Protein AF-A0A5K0YRA3-F1 (afdb_monomer_lite)

Sequence (55 aa):
DSKMWFHVDAAYAGSACICPEYRHYLDGVEEADSFNMNAHKWLLTNFDCSALWVK

Radius of gyration: 12.11 Å; chains: 1; bounding box: 37×14×31 Å

Foldseek 3Di:
DPPDAAEAEPQAPPVVCVDVVCVVVCVVVVVHQKYKYFCCHPVVDPPGDMDMDGD

Secondary structure (DSSP, 8-state):
------EEE-TTGGGGGGSGGGGGGGTTGGG-SEEEEEHHHHS-PPS--EEEEE-

Structure (mmCIF, N/CA/C/O backbone):
data_AF-A0A5K0YRA3-F1
#
_entry.id   AF-A0A5K0YRA3-F1
#
loop_
_atom_site.group_PDB
_atom_site.id
_atom_site.type_symbol
_atom_site.label_atom_id
_atom_site.label_alt_id
_atom_site.label_comp_id
_atom_site.label_asym_id
_atom_site.label_entity_id
_atom_site.label_seq_id
_atom_site.pdbx_PDB_ins_code
_atom_site.Cartn_x
_atom_site.Cartn_y
_atom_site.Cartn_z
_atom_site.occupancy
_atom_site.B_iso_or_equiv
_atom_site.auth_seq_id
_atom_site.auth_comp_id
_atom_site.auth_asym_id
_atom_site.auth_atom_id
_atom_site.pdbx_PDB_model_num
ATOM 1 N N . ASP A 1 1 ? -21.931 -7.087 15.072 1.00 56.34 1 ASP A N 1
ATOM 2 C CA . ASP A 1 1 ? -20.637 -6.839 14.413 1.00 56.34 1 ASP A CA 1
ATOM 3 C C . ASP A 1 1 ? -19.475 -6.992 15.361 1.00 56.34 1 ASP A C 1
ATOM 5 O O . ASP A 1 1 ? -19.424 -6.351 16.407 1.00 56.34 1 ASP A O 1
ATOM 9 N N . SER A 1 2 ? -18.563 -7.897 15.023 1.00 61.69 2 SER A N 1
ATOM 10 C CA . SER A 1 2 ? -17.275 -8.017 15.692 1.00 61.69 2 SER A CA 1
ATOM 11 C C . SER A 1 2 ? -16.426 -6.797 15.325 1.00 61.69 2 SER A C 1
ATOM 13 O O . SER A 1 2 ? -16.079 -6.635 14.160 1.00 61.69 2 SER A O 1
ATOM 15 N N . LYS A 1 3 ? -16.106 -5.943 16.305 1.00 85.88 3 LYS A N 1
ATOM 16 C CA . LYS A 1 3 ? -15.200 -4.785 16.166 1.00 85.88 3 LYS A CA 1
ATOM 17 C C . LYS A 1 3 ? -13.743 -5.242 15.985 1.00 85.88 3 LYS A C 1
ATOM 19 O O . LYS A 1 3 ? -12.907 -5.008 16.855 1.00 85.88 3 LYS A O 1
ATOM 24 N N . MET A 1 4 ? -13.465 -5.993 14.925 1.00 95.56 4 MET A N 1
ATOM 25 C CA . MET A 1 4 ? -12.117 -6.452 14.603 1.00 95.56 4 MET A CA 1
ATOM 26 C C . MET A 1 4 ? -11.409 -5.416 13.746 1.00 95.56 4 MET A C 1
ATOM 28 O O . MET A 1 4 ? -12.030 -4.816 12.878 1.00 95.56 4 MET A O 1
ATOM 32 N N . TRP A 1 5 ? -10.108 -5.266 13.982 1.00 96.81 5 TRP A N 1
ATOM 33 C CA . TRP A 1 5 ? -9.237 -4.495 13.110 1.00 96.81 5 TRP A CA 1
ATOM 34 C C . TRP A 1 5 ? -9.110 -5.190 11.753 1.00 96.81 5 TRP A C 1
ATOM 36 O O . TRP A 1 5 ? -8.724 -6.363 11.695 1.00 96.81 5 TRP A O 1
ATOM 46 N N . PHE A 1 6 ? -9.383 -4.469 10.672 1.00 97.06 6 PHE A N 1
ATOM 47 C CA . PHE A 1 6 ? -9.229 -4.950 9.306 1.00 97.06 6 PHE A CA 1
ATOM 48 C C . PHE A 1 6 ? -7.960 -4.365 8.674 1.00 97.06 6 PHE A C 1
ATOM 50 O O . PHE A 1 6 ? -7.899 -3.191 8.316 1.00 97.06 6 PHE A O 1
ATOM 57 N N . HIS A 1 7 ? -6.920 -5.193 8.550 1.00 98.38 7 HIS A N 1
ATOM 58 C CA . HIS A 1 7 ? -5.662 -4.832 7.896 1.00 98.38 7 HIS A CA 1
ATOM 59 C C . HIS A 1 7 ? -5.575 -5.440 6.494 1.00 98.38 7 HIS A C 1
ATOM 61 O O . HIS A 1 7 ? -5.757 -6.649 6.336 1.00 98.38 7 HIS A O 1
ATOM 67 N N . VAL A 1 8 ? -5.222 -4.624 5.499 1.00 98.62 8 VAL A N 1
ATOM 68 C CA . VAL A 1 8 ? -4.893 -5.080 4.144 1.00 98.62 8 VAL A CA 1
ATOM 69 C C . VAL A 1 8 ? -3.374 -5.142 3.980 1.00 98.62 8 VAL A C 1
ATOM 71 O O . VAL A 1 8 ? -2.699 -4.113 3.888 1.00 98.62 8 VAL A O 1
ATOM 74 N N . ASP A 1 9 ? -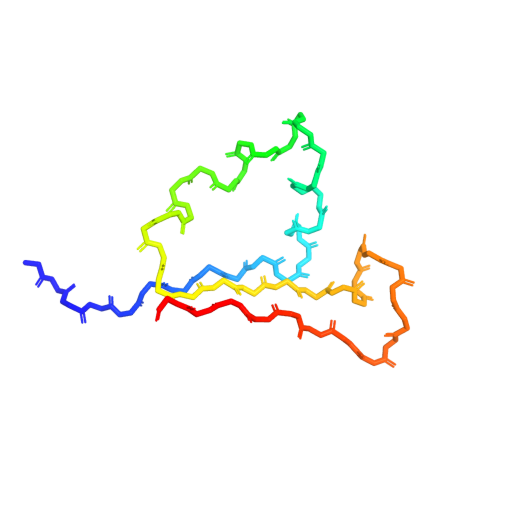2.843 -6.362 3.901 1.00 98.69 9 ASP A N 1
ATOM 75 C CA . ASP A 1 9 ? -1.455 -6.617 3.512 1.00 98.69 9 ASP A CA 1
ATOM 76 C C . ASP A 1 9 ? -1.356 -6.673 1.983 1.00 98.69 9 ASP A C 1
ATOM 78 O O . ASP A 1 9 ? -1.720 -7.663 1.345 1.00 98.69 9 ASP A O 1
ATOM 82 N N . ALA A 1 10 ? -0.846 -5.594 1.392 1.00 98.44 10 ALA A N 1
ATOM 83 C CA . ALA A 1 10 ? -0.531 -5.509 -0.026 1.00 98.44 10 ALA A CA 1
ATOM 84 C C . ALA A 1 10 ? 0.981 -5.356 -0.249 1.00 98.44 10 ALA A C 1
ATOM 86 O O . ALA A 1 10 ? 1.411 -4.698 -1.204 1.00 98.44 10 ALA A O 1
ATOM 87 N N . ALA A 1 11 ? 1.811 -5.976 0.602 1.00 98.62 11 ALA A N 1
ATOM 88 C CA . ALA A 1 11 ? 3.255 -5.768 0.603 1.00 98.62 11 ALA A CA 1
ATOM 89 C C . ALA A 1 11 ? 3.890 -5.942 -0.789 1.00 98.62 11 ALA A C 1
ATOM 91 O O . ALA A 1 11 ? 4.772 -5.172 -1.152 1.00 98.62 11 ALA A O 1
ATOM 92 N N . TYR A 1 12 ? 3.458 -6.933 -1.576 1.00 98.31 12 TYR A N 1
ATOM 93 C CA . TYR A 1 12 ? 3.949 -7.144 -2.944 1.00 98.31 12 TYR A CA 1
ATOM 94 C C . TYR A 1 12 ? 3.106 -6.405 -3.998 1.00 98.31 12 TYR A C 1
ATOM 96 O O . TYR A 1 12 ? 3.602 -5.508 -4.680 1.00 98.31 12 TYR A O 1
ATOM 104 N N . ALA A 1 13 ? 1.824 -6.766 -4.113 1.00 98.00 13 ALA A N 1
ATOM 105 C CA . ALA A 1 13 ? 0.956 -6.338 -5.211 1.00 98.00 13 ALA A CA 1
ATOM 106 C C . ALA A 1 13 ? 0.408 -4.905 -5.077 1.00 98.00 13 ALA A C 1
ATOM 108 O O . ALA A 1 13 ? -0.090 -4.360 -6.060 1.00 98.00 13 ALA A O 1
ATOM 109 N N . GLY A 1 14 ? 0.525 -4.262 -3.908 1.00 98.12 14 GLY A N 1
ATOM 110 C CA . GLY A 1 14 ? -0.027 -2.920 -3.680 1.00 98.12 14 GLY A CA 1
ATOM 111 C C . GLY A 1 14 ? 0.525 -1.870 -4.646 1.00 98.12 14 GLY A C 1
ATOM 112 O O . GLY A 1 14 ? -0.205 -0.990 -5.089 1.00 98.12 14 GLY A O 1
ATOM 113 N N . SER A 1 15 ? 1.786 -2.025 -5.057 1.00 98.19 15 SER A N 1
ATOM 114 C CA . SER A 1 15 ? 2.439 -1.128 -6.017 1.00 98.19 15 SER A CA 1
ATOM 115 C C . SER A 1 15 ? 1.856 -1.214 -7.428 1.00 98.19 15 SER A C 1
ATOM 117 O O . SER A 1 15 ? 1.833 -0.204 -8.119 1.00 98.19 15 SER A O 1
ATOM 119 N N . ALA A 1 16 ? 1.317 -2.364 -7.847 1.00 98.44 16 ALA A N 1
ATOM 120 C CA . ALA A 1 16 ? 0.676 -2.496 -9.156 1.00 98.44 16 ALA A CA 1
ATOM 121 C C . ALA A 1 16 ? -0.582 -1.619 -9.263 1.00 98.44 16 ALA A C 1
ATOM 123 O O . ALA A 1 16 ? -0.923 -1.140 -10.341 1.00 98.44 16 ALA A O 1
ATOM 124 N N . CYS A 1 17 ? -1.242 -1.345 -8.137 1.00 98.38 17 CYS A N 1
ATOM 125 C CA . CYS A 1 17 ? -2.500 -0.604 -8.092 1.00 98.38 17 CYS A CA 1
ATOM 126 C C . CYS A 1 17 ? -2.333 0.913 -8.283 1.00 98.38 17 CYS A C 1
ATOM 128 O O . CYS A 1 17 ? -3.330 1.635 -8.257 1.00 98.38 17 CYS A O 1
ATOM 130 N N . ILE A 1 18 ? -1.104 1.401 -8.507 1.00 97.88 18 ILE A N 1
ATOM 131 C CA . ILE A 1 18 ? -0.877 2.748 -9.056 1.00 97.88 18 ILE A CA 1
ATOM 132 C C . ILE A 1 18 ? -1.367 2.846 -10.508 1.00 97.88 18 ILE A C 1
ATOM 134 O O . ILE A 1 18 ? -1.744 3.930 -10.952 1.0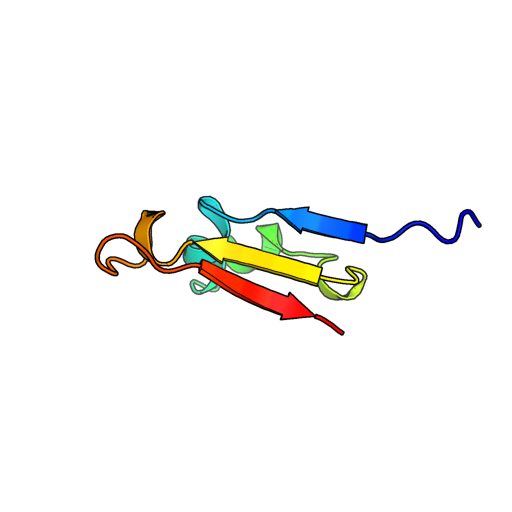0 97.88 18 ILE A O 1
ATOM 138 N N . CYS A 1 19 ? -1.367 1.730 -11.247 1.00 98.44 19 CYS A N 1
ATOM 139 C CA . CYS A 1 19 ? -1.876 1.677 -12.609 1.00 98.44 19 CYS A CA 1
ATOM 140 C C . CYS A 1 19 ? -3.409 1.539 -12.582 1.00 98.44 19 CYS A C 1
ATOM 142 O O . CYS A 1 19 ? -3.923 0.640 -11.903 1.00 98.44 19 CYS A O 1
ATOM 144 N N . PRO A 1 20 ? -4.160 2.381 -13.318 1.00 98.44 20 PRO A N 1
ATOM 145 C CA . PRO A 1 20 ? -5.623 2.355 -13.308 1.00 98.44 20 PRO A CA 1
ATOM 146 C C . PRO A 1 20 ? -6.234 0.983 -13.626 1.00 98.44 20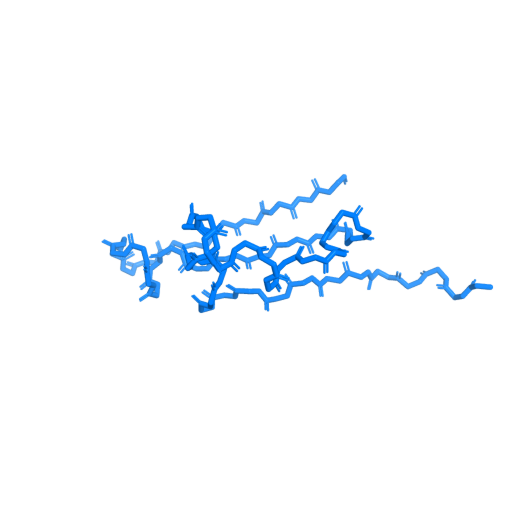 PRO A C 1
ATOM 148 O O . PRO A 1 20 ? -7.222 0.594 -13.007 1.00 98.44 20 PRO A O 1
ATOM 151 N N . GLU A 1 21 ? -5.629 0.218 -14.534 1.00 98.62 21 GLU A N 1
ATOM 152 C CA . GLU A 1 21 ? -6.093 -1.110 -14.947 1.00 98.62 21 GLU A CA 1
ATOM 153 C C . GLU A 1 21 ? -6.019 -2.168 -13.833 1.00 98.62 21 GLU A C 1
ATOM 155 O O . GLU A 1 21 ? -6.751 -3.155 -13.882 1.00 98.62 21 GLU A O 1
ATOM 160 N N . TYR 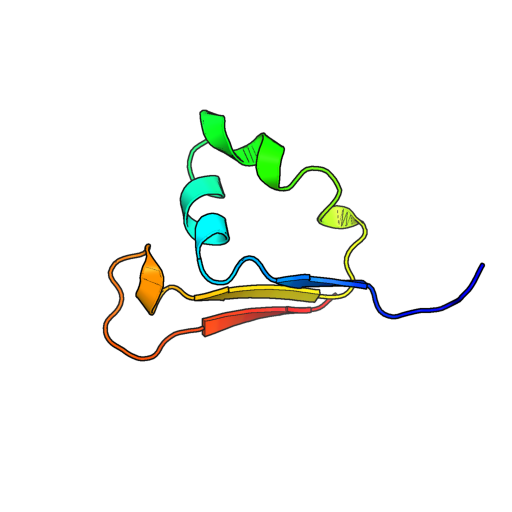A 1 22 ? -5.199 -1.952 -12.800 1.00 98.62 22 TYR A N 1
ATOM 161 C CA . TYR A 1 22 ? -5.053 -2.858 -11.655 1.00 98.62 22 TYR A CA 1
ATOM 162 C C . TYR A 1 22 ? -5.704 -2.319 -10.380 1.00 98.62 22 TYR A C 1
ATOM 164 O O . TYR A 1 22 ? -5.772 -3.030 -9.380 1.00 98.62 22 TYR A O 1
ATOM 172 N N . ARG A 1 23 ? -6.222 -1.084 -10.389 1.00 98.50 23 ARG A N 1
ATOM 173 C CA . ARG A 1 23 ? -6.744 -0.436 -9.177 1.00 98.50 23 ARG A CA 1
ATOM 174 C C . ARG A 1 23 ? -7.911 -1.190 -8.525 1.00 98.50 23 ARG A C 1
ATOM 176 O O . ARG A 1 23 ? -8.069 -1.088 -7.308 1.00 98.50 23 ARG A O 1
ATOM 183 N N . HIS A 1 24 ? -8.659 -1.964 -9.313 1.00 98.44 24 HIS A N 1
ATOM 184 C CA . HIS A 1 24 ? -9.781 -2.791 -8.862 1.00 98.44 24 HIS A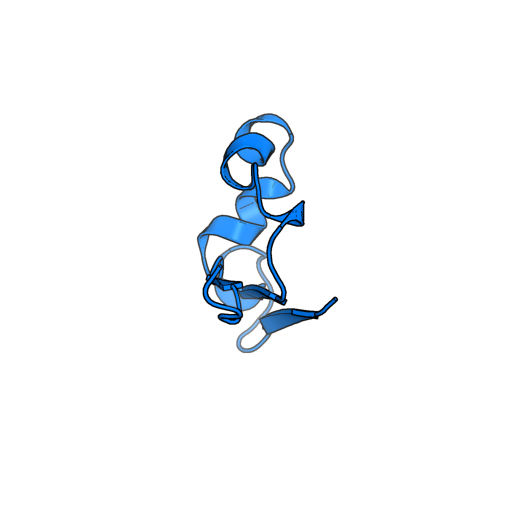 CA 1
ATOM 185 C C . HIS A 1 24 ? -9.371 -3.911 -7.886 1.00 98.44 24 HIS A C 1
ATOM 187 O O . HIS A 1 24 ? -10.187 -4.391 -7.107 1.00 98.44 24 HIS A O 1
ATOM 193 N N . TYR A 1 25 ? -8.090 -4.307 -7.851 1.00 98.50 25 TYR A N 1
ATOM 194 C CA . TYR A 1 25 ? -7.593 -5.255 -6.844 1.00 98.50 25 TYR A CA 1
ATOM 195 C C . TYR A 1 25 ? -7.593 -4.684 -5.414 1.00 98.50 25 TYR A C 1
ATOM 197 O O . TYR A 1 25 ? -7.399 -5.435 -4.461 1.00 98.50 25 TYR A O 1
ATOM 205 N N . LEU A 1 26 ? -7.808 -3.374 -5.258 1.00 98.25 26 LEU A N 1
ATOM 206 C CA . LEU A 1 26 ? -7.956 -2.687 -3.973 1.00 98.25 26 LEU A CA 1
ATOM 207 C C . LEU A 1 26 ? -9.388 -2.168 -3.748 1.00 98.25 26 LEU A C 1
ATOM 209 O O . LEU A 1 26 ? -9.572 -1.225 -2.978 1.00 98.25 26 LEU A O 1
ATOM 213 N N . ASP A 1 27 ? -10.396 -2.713 -4.429 1.00 98.50 27 ASP A N 1
ATOM 214 C CA . ASP A 1 27 ? -11.799 -2.401 -4.125 1.00 98.50 27 ASP A CA 1
ATOM 215 C C . ASP A 1 27 ? -12.137 -2.885 -2.700 1.00 98.50 27 ASP A C 1
ATOM 217 O O . ASP A 1 27 ? -11.817 -4.019 -2.333 1.00 98.50 27 ASP A O 1
ATOM 221 N N . GLY A 1 28 ? -12.736 -2.025 -1.866 1.00 98.06 28 GLY A N 1
ATOM 222 C CA . GLY A 1 28 ? -13.007 -2.311 -0.451 1.00 98.06 28 GLY A CA 1
ATOM 223 C C . GLY A 1 28 ? -11.888 -1.903 0.517 1.00 98.06 28 GLY A C 1
ATOM 224 O O . GLY A 1 28 ? -12.064 -2.003 1.733 1.00 98.06 28 GLY A O 1
ATOM 225 N N . VAL A 1 29 ? -10.736 -1.416 0.031 1.00 98.12 29 VAL A N 1
ATOM 226 C CA . VAL A 1 29 ? -9.641 -0.929 0.901 1.00 98.12 29 VAL A CA 1
ATOM 227 C C . VAL A 1 29 ? -10.071 0.276 1.749 1.00 98.12 29 VAL A C 1
ATOM 229 O O . VAL A 1 29 ? -9.534 0.516 2.829 1.00 98.12 29 VAL A O 1
ATOM 232 N N . GLU A 1 30 ? -11.081 1.014 1.296 1.00 97.56 30 GLU A N 1
ATOM 233 C CA . GLU A 1 30 ? -11.742 2.100 2.012 1.00 97.56 30 GLU A CA 1
ATOM 234 C C . GLU A 1 30 ? -12.501 1.653 3.262 1.00 97.56 30 GLU A C 1
ATOM 236 O O . GLU A 1 30 ? -12.874 2.517 4.048 1.00 97.56 30 GLU A O 1
ATOM 241 N N . GLU A 1 31 ? -12.659 0.351 3.507 1.00 97.00 31 GLU A N 1
ATOM 242 C CA . GLU A 1 31 ? -13.194 -0.211 4.755 1.00 97.00 31 GLU A CA 1
ATOM 243 C C . GLU A 1 31 ? -12.072 -0.648 5.721 1.00 97.00 31 GLU A C 1
ATOM 245 O O . GLU A 1 31 ? -12.327 -0.880 6.897 1.00 97.00 31 GLU A O 1
ATOM 250 N N . ALA A 1 32 ? -10.810 -0.704 5.271 1.00 97.94 32 ALA A N 1
ATOM 251 C CA . ALA A 1 32 ? -9.671 -1.145 6.084 1.00 97.94 32 ALA A CA 1
ATOM 252 C C . ALA A 1 32 ? -9.229 -0.103 7.117 1.00 97.94 32 ALA A C 1
ATOM 254 O O . ALA A 1 32 ? -9.184 1.091 6.825 1.00 97.94 32 ALA A O 1
ATOM 255 N N . ASP A 1 33 ? -8.842 -0.550 8.308 1.00 98.12 33 ASP A N 1
ATOM 256 C CA . ASP A 1 33 ? -8.258 0.298 9.354 1.00 98.12 33 ASP A CA 1
ATOM 257 C C . ASP A 1 33 ? -6.782 0.616 9.064 1.00 98.12 33 ASP A C 1
ATOM 259 O O . ASP A 1 33 ? -6.273 1.681 9.420 1.00 98.12 33 ASP A O 1
ATOM 263 N N . SER A 1 34 ? -6.082 -0.291 8.373 1.00 98.62 34 SER A N 1
ATOM 264 C CA . SER A 1 34 ? -4.742 -0.026 7.847 1.00 98.62 34 SER A CA 1
ATOM 265 C C . SER A 1 34 ? -4.423 -0.779 6.563 1.00 98.62 34 SER A C 1
ATOM 267 O O . SER A 1 34 ? -4.967 -1.846 6.282 1.00 98.62 34 SER A O 1
ATOM 269 N N . PHE A 1 35 ? -3.477 -0.228 5.809 1.00 98.75 35 PHE A N 1
ATOM 270 C CA . PHE A 1 35 ? -3.004 -0.750 4.531 1.00 98.75 35 PHE A CA 1
ATOM 271 C C . PHE A 1 35 ? -1.475 -0.691 4.472 1.00 98.75 35 PHE A C 1
ATOM 273 O O . PHE A 1 35 ? -0.883 0.335 4.821 1.00 98.75 35 PHE A O 1
ATOM 280 N N . ASN A 1 36 ? -0.827 -1.769 4.027 1.00 98.69 36 ASN A N 1
ATOM 281 C CA . ASN A 1 36 ? 0.628 -1.835 3.880 1.00 98.69 36 ASN A CA 1
ATOM 282 C C . ASN A 1 36 ? 1.068 -2.158 2.446 1.00 98.69 36 ASN A C 1
ATOM 284 O O . ASN A 1 36 ? 0.486 -3.018 1.789 1.00 98.69 36 ASN A O 1
ATOM 288 N N . MET A 1 37 ? 2.152 -1.517 1.997 1.00 98.69 37 MET A N 1
ATOM 289 C CA . MET A 1 37 ? 2.833 -1.825 0.739 1.00 98.69 37 MET A CA 1
ATOM 290 C C . MET A 1 37 ? 4.357 -1.711 0.893 1.00 98.69 37 MET A C 1
ATOM 292 O O . MET A 1 37 ? 4.868 -0.692 1.359 1.00 98.69 37 MET A O 1
ATOM 296 N N . ASN A 1 38 ? 5.115 -2.699 0.406 1.00 98.75 38 ASN A N 1
ATOM 297 C CA . ASN A 1 38 ? 6.576 -2.632 0.388 1.00 98.75 38 ASN A CA 1
ATOM 298 C C . ASN A 1 38 ? 7.071 -2.037 -0.930 1.00 98.75 38 ASN A C 1
ATOM 300 O O . ASN A 1 38 ? 7.158 -2.725 -1.951 1.00 98.75 38 ASN A O 1
ATOM 304 N N . ALA A 1 39 ? 7.494 -0.775 -0.890 1.00 98.44 39 ALA A N 1
ATOM 305 C CA . ALA A 1 39 ? 8.100 -0.115 -2.041 1.00 98.44 39 ALA A CA 1
ATOM 306 C C . ALA A 1 39 ? 9.390 -0.823 -2.508 1.00 98.44 39 ALA A C 1
ATOM 308 O O . ALA A 1 39 ? 9.693 -0.856 -3.702 1.00 98.44 39 ALA A O 1
ATOM 309 N N . HIS A 1 40 ? 10.108 -1.475 -1.587 1.00 98.31 40 HIS A N 1
ATOM 310 C CA . HIS A 1 40 ? 11.308 -2.252 -1.915 1.00 98.31 40 HIS A CA 1
ATOM 311 C C . HIS A 1 40 ? 11.042 -3.589 -2.623 1.00 98.31 40 HIS A C 1
ATOM 313 O O . HIS A 1 40 ? 11.989 -4.272 -3.004 1.00 98.31 40 HIS A O 1
ATOM 319 N N . LYS A 1 41 ? 9.778 -4.009 -2.778 1.00 98.12 41 LYS A N 1
ATOM 320 C CA . LYS A 1 41 ? 9.450 -5.231 -3.523 1.00 98.12 41 LYS A CA 1
ATOM 321 C C . LYS A 1 41 ? 9.260 -4.941 -5.006 1.00 98.12 41 LYS A C 1
ATOM 323 O O . LYS A 1 41 ? 9.945 -5.529 -5.833 1.00 98.12 41 LYS A O 1
ATOM 328 N N . TRP A 1 42 ? 8.328 -4.052 -5.343 1.00 97.12 42 TRP A N 1
ATOM 329 C CA . TRP A 1 42 ? 7.908 -3.873 -6.738 1.00 97.12 42 TRP A CA 1
ATOM 330 C C . TRP A 1 42 ? 7.700 -2.401 -7.139 1.00 97.12 42 TRP A C 1
ATOM 332 O O . TRP A 1 42 ? 7.160 -2.107 -8.198 1.00 97.12 42 TRP A O 1
ATOM 342 N N . LEU A 1 43 ? 8.238 -1.473 -6.332 1.00 97.62 43 LEU A N 1
ATOM 343 C CA . LEU A 1 43 ? 8.335 -0.035 -6.630 1.00 97.62 43 LEU A CA 1
ATOM 344 C C . LEU A 1 43 ? 9.799 0.450 -6.721 1.00 97.62 43 LEU A C 1
ATOM 346 O O . LEU A 1 43 ? 10.081 1.635 -6.573 1.00 97.62 43 LEU A O 1
ATOM 350 N N . LEU A 1 44 ? 10.743 -0.473 -6.945 1.00 97.19 44 LEU A N 1
ATOM 351 C CA . LEU A 1 44 ? 12.162 -0.199 -7.232 1.00 97.19 44 LEU A CA 1
ATOM 352 C C . LEU A 1 44 ? 12.909 0.644 -6.179 1.00 97.19 44 LEU A C 1
ATOM 354 O O . LEU A 1 44 ? 13.958 1.217 -6.469 1.00 97.19 44 LEU A O 1
ATOM 358 N N . THR A 1 45 ? 12.405 0.712 -4.946 1.00 98.19 45 THR A N 1
ATOM 359 C CA . THR A 1 45 ? 13.165 1.285 -3.826 1.00 98.19 45 THR A CA 1
ATOM 360 C C . THR A 1 45 ? 14.201 0.266 -3.345 1.00 98.19 45 THR A C 1
ATOM 362 O O . THR A 1 45 ? 13.949 -0.937 -3.389 1.00 98.19 45 THR A O 1
ATOM 365 N N . ASN A 1 46 ? 15.373 0.714 -2.886 1.00 97.75 46 ASN A N 1
ATOM 366 C CA . ASN A 1 46 ? 16.341 -0.196 -2.265 1.00 97.75 46 ASN A CA 1
ATOM 367 C C . ASN A 1 46 ? 15.769 -0.833 -0.990 1.00 97.75 46 ASN A C 1
ATOM 369 O O . ASN A 1 46 ? 14.844 -0.304 -0.371 1.00 97.75 46 ASN A O 1
ATOM 373 N N . PHE A 1 47 ? 16.333 -1.975 -0.599 1.00 95.62 47 PHE A N 1
ATOM 374 C CA . PHE A 1 47 ? 15.993 -2.593 0.676 1.00 95.62 47 PHE A CA 1
ATOM 375 C C . PHE A 1 47 ? 16.487 -1.706 1.845 1.00 95.62 47 PHE A C 1
ATOM 377 O O . PHE A 1 47 ? 17.658 -1.332 1.838 1.00 95.62 47 PHE A O 1
ATOM 384 N N . ASP A 1 48 ? 15.677 -1.357 2.851 1.00 95.88 48 ASP A N 1
ATOM 385 C CA . ASP A 1 48 ? 14.235 -1.591 3.019 1.00 95.88 48 ASP A CA 1
ATOM 386 C C . ASP A 1 48 ? 13.387 -0.310 2.887 1.00 95.88 48 ASP A C 1
ATOM 388 O O . ASP A 1 48 ? 13.849 0.821 3.009 1.00 95.88 48 ASP A O 1
ATOM 392 N N . CYS A 1 49 ? 12.103 -0.505 2.572 1.00 98.38 49 CYS A N 1
ATOM 393 C CA . CYS A 1 49 ? 11.094 0.557 2.542 1.00 98.38 49 CYS A CA 1
ATOM 394 C C . CYS A 1 49 ? 9.676 -0.032 2.525 1.00 98.38 49 CYS A C 1
ATOM 396 O O . CYS A 1 49 ? 9.289 -0.700 1.557 1.00 98.38 49 CYS A O 1
ATOM 398 N N . SER A 1 50 ? 8.908 0.188 3.590 1.00 98.44 50 SER A N 1
ATOM 399 C CA . SER A 1 50 ? 7.512 -0.237 3.708 1.00 98.44 50 SER A CA 1
ATOM 400 C C . SER A 1 50 ? 6.657 0.961 4.097 1.00 98.44 50 SER A C 1
ATOM 402 O O . SER A 1 50 ? 6.946 1.639 5.081 1.00 98.44 50 SER A O 1
ATOM 404 N N . ALA A 1 51 ? 5.638 1.245 3.294 1.00 98.31 51 ALA A N 1
ATOM 405 C CA . ALA A 1 51 ? 4.710 2.332 3.536 1.00 98.31 51 ALA A CA 1
ATOM 406 C C . ALA A 1 51 ? 3.452 1.769 4.205 1.00 98.31 51 ALA A C 1
ATOM 408 O O . ALA A 1 51 ? 2.857 0.799 3.728 1.00 98.31 51 ALA A O 1
ATOM 409 N N . LEU A 1 52 ? 3.079 2.375 5.329 1.00 98.69 52 LEU A N 1
ATOM 410 C CA . LEU A 1 52 ? 1.911 2.018 6.121 1.00 98.69 52 LEU A CA 1
ATOM 411 C C . LEU A 1 52 ? 0.957 3.211 6.158 1.00 98.69 52 LEU A C 1
ATOM 413 O O . LEU A 1 52 ? 1.349 4.309 6.550 1.00 98.69 52 LEU A O 1
ATOM 417 N N . TRP A 1 53 ? -0.295 2.967 5.792 1.00 98.75 53 TRP A N 1
ATOM 418 C CA . TRP A 1 53 ? -1.403 3.896 5.967 1.00 98.75 53 TRP A CA 1
ATOM 419 C C . TRP A 1 53 ? -2.296 3.392 7.097 1.00 98.75 53 TRP A C 1
ATOM 421 O O . TRP A 1 53 ? -2.561 2.192 7.194 1.00 98.75 53 TRP A O 1
ATOM 431 N N . VAL A 1 54 ? -2.748 4.312 7.945 1.00 98.19 54 VAL A N 1
ATOM 432 C CA . VAL A 1 54 ? -3.644 4.064 9.083 1.00 98.19 54 VAL A CA 1
ATOM 433 C C . VAL A 1 54 ? -4.736 5.131 9.043 1.00 98.19 54 VAL A C 1
ATOM 435 O O . VAL A 1 54 ? -4.425 6.282 8.722 1.00 98.19 54 VAL A O 1
ATOM 438 N N . LYS A 1 55 ? -5.989 4.748 9.302 1.00 94.31 55 LYS A N 1
ATOM 439 C CA . LYS A 1 55 ? -7.120 5.684 9.403 1.00 94.31 55 LYS A CA 1
ATOM 440 C C . LYS A 1 55 ? -7.212 6.382 10.755 1.00 94.31 55 LYS A C 1
ATOM 442 O O . LYS A 1 55 ? -6.777 5.789 11.767 1.00 94.31 55 LYS A O 1
#

Organism: NCBI:txid210225

pLDDT: mean 96.35, std 7.5, range [56.34, 98.75]

InterPro domains:
  IPR002129 Pyridoxal phosphate-dependent decarboxylase, major domain [PF00282] (3-55)
  IPR010977 Aromatic-L-amino-acid decarboxylase [PTHR11999] (2-55)
  IPR015421 Pyridoxal phosphate-dependent transferase, major domain [G3DSA:3.40.640.10] (1-55)
  IPR015424 Pyridoxal phosphate-dep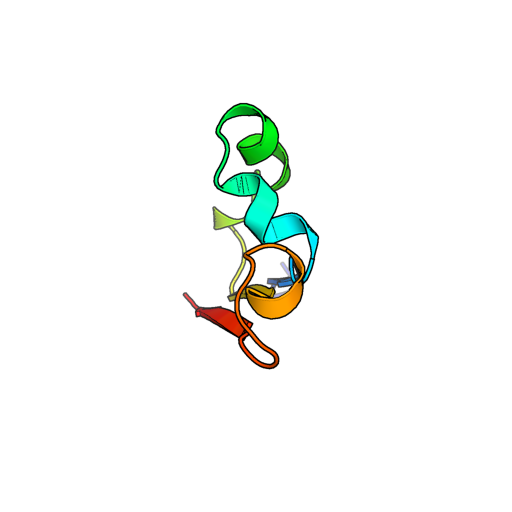endent transferase [SSF53383] (3-55)
  IPR021115 Pyridoxal-phosphate binding site [PS00392] (34-55)